Protein AF-A0A933RJQ5-F1 (afdb_monomer_lite)

Secondary structure (DSSP, 8-state):
-HHHHHHHHHHHT---------STHHHHHHHHHHHHHHHHHHHHHHHHHHHTT--TT--HHHHHHHHHHHHHHHHHHHHHHHTSPPPTT-HHHHHHHHHHHHHHHHHHHHHHHHHTT--HHHHHHHHHHHHHHHHHHHHHHHHHHHHHHHHHH-

pLDDT: mean 82.12, std 15.29, range [30.12, 97.88]

Structure (mmCIF, N/CA/C/O backbone):
data_AF-A0A933RJQ5-F1
#
_entry.id   AF-A0A933RJQ5-F1
#
loop_
_atom_site.group_PDB
_atom_site.id
_atom_site.type_symbol
_atom_site.label_atom_id
_atom_site.label_alt_id
_atom_site.label_comp_id
_atom_site.label_asym_id
_atom_site.label_entity_id
_atom_site.label_seq_id
_atom_site.pdbx_PDB_ins_code
_atom_site.Cartn_x
_atom_site.Cartn_y
_atom_site.Cartn_z
_atom_site.occupancy
_atom_site.B_iso_or_equiv
_atom_site.auth_seq_id
_atom_site.auth_comp_id
_atom_site.auth_asym_id
_atom_site.auth_atom_id
_atom_site.pdbx_PDB_model_num
ATOM 1 N N . MET A 1 1 ? -2.144 5.603 19.190 1.00 38.91 1 MET A N 1
ATOM 2 C CA . MET A 1 1 ? -2.546 6.453 18.041 1.00 38.91 1 MET A CA 1
ATOM 3 C C . MET A 1 1 ? -1.383 7.119 17.303 1.00 38.91 1 MET A C 1
ATOM 5 O O . MET A 1 1 ? -1.443 7.194 16.086 1.00 38.91 1 MET A O 1
ATOM 9 N N . ILE A 1 2 ? -0.302 7.533 17.979 1.00 30.12 2 ILE A N 1
ATOM 10 C CA . ILE A 1 2 ? 0.880 8.149 17.331 1.00 30.12 2 ILE A CA 1
ATOM 11 C C . ILE A 1 2 ? 1.578 7.193 16.336 1.00 30.12 2 ILE A C 1
ATOM 13 O O . ILE A 1 2 ? 2.059 7.626 15.296 1.00 30.12 2 ILE A O 1
ATOM 17 N N . ARG A 1 3 ? 1.545 5.873 16.581 1.00 36.38 3 ARG A N 1
ATOM 18 C CA . ARG A 1 3 ? 2.209 4.879 15.716 1.00 36.38 3 ARG A CA 1
ATOM 19 C C . ARG A 1 3 ? 1.528 4.645 14.362 1.00 36.38 3 ARG A C 1
ATOM 21 O O . ARG A 1 3 ? 2.231 4.389 13.401 1.00 36.38 3 ARG A O 1
ATOM 28 N N . ALA A 1 4 ? 0.204 4.792 14.246 1.00 37.78 4 ALA A N 1
ATOM 29 C CA . ALA A 1 4 ? -0.497 4.603 12.966 1.00 37.78 4 ALA A CA 1
ATOM 30 C C . ALA A 1 4 ? -0.196 5.727 11.954 1.00 37.78 4 ALA A C 1
ATOM 32 O O . ALA A 1 4 ? -0.150 5.475 10.757 1.00 37.78 4 ALA A O 1
ATOM 33 N N . ARG A 1 5 ? 0.080 6.949 12.443 1.00 44.66 5 ARG A N 1
ATOM 34 C CA . ARG A 1 5 ? 0.544 8.090 11.628 1.00 44.66 5 ARG A CA 1
ATOM 35 C C . ARG A 1 5 ? 1.922 7.852 11.003 1.00 44.66 5 ARG A C 1
ATOM 37 O O . ARG A 1 5 ? 2.155 8.298 9.890 1.00 44.66 5 ARG A O 1
ATOM 44 N N . ALA A 1 6 ? 2.801 7.112 11.678 1.00 40.03 6 ALA A N 1
ATOM 45 C CA . ALA A 1 6 ? 4.140 6.817 11.169 1.00 40.03 6 ALA A CA 1
ATOM 46 C C . ALA A 1 6 ? 4.144 5.767 10.040 1.00 40.03 6 ALA A C 1
ATOM 48 O O . ALA A 1 6 ? 4.974 5.836 9.142 1.00 40.03 6 ALA A O 1
ATOM 49 N N . LEU A 1 7 ? 3.197 4.820 10.052 1.00 45.59 7 LEU A N 1
ATOM 50 C CA . LEU A 1 7 ? 3.135 3.716 9.077 1.00 45.59 7 LEU A CA 1
ATOM 51 C C . LEU A 1 7 ? 2.811 4.183 7.657 1.00 45.59 7 LEU A C 1
ATOM 53 O O . LEU A 1 7 ? 3.242 3.571 6.684 1.00 45.59 7 LEU A O 1
ATOM 57 N N . LEU A 1 8 ? 2.029 5.255 7.559 1.00 47.25 8 LEU A N 1
ATOM 58 C CA . LEU A 1 8 ? 1.526 5.815 6.311 1.00 47.25 8 LEU A CA 1
ATOM 59 C C . LEU A 1 8 ? 2.497 6.822 5.686 1.00 47.25 8 LEU A C 1
ATOM 61 O O . LEU A 1 8 ? 2.650 6.863 4.467 1.00 47.25 8 LEU A O 1
ATOM 65 N N . ALA A 1 9 ? 3.237 7.550 6.525 1.00 46.38 9 ALA A N 1
ATOM 66 C CA . ALA A 1 9 ? 4.307 8.442 6.088 1.00 46.38 9 ALA A CA 1
ATOM 67 C C . ALA A 1 9 ? 5.431 7.704 5.330 1.00 46.38 9 ALA A C 1
ATOM 69 O O . ALA A 1 9 ? 6.094 8.304 4.490 1.00 46.38 9 ALA A O 1
ATOM 70 N N . ALA A 1 10 ? 5.614 6.400 5.572 1.00 49.00 10 ALA A N 1
ATOM 71 C CA . ALA A 1 10 ? 6.658 5.607 4.924 1.00 49.00 10 ALA A CA 1
ATOM 72 C C . ALA A 1 10 ? 6.426 5.374 3.417 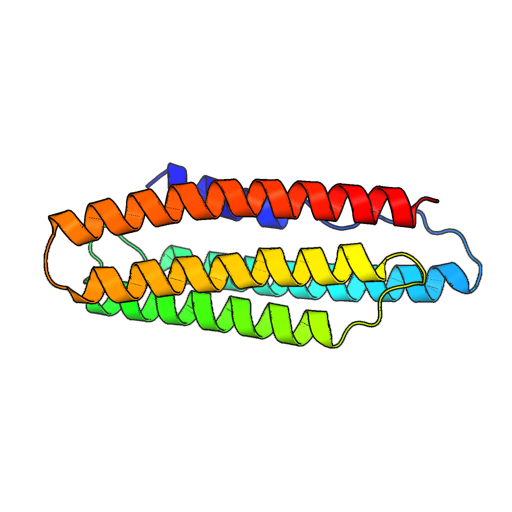1.00 49.00 10 ALA A C 1
ATOM 74 O O . ALA A 1 10 ? 7.398 5.259 2.681 1.00 49.00 10 ALA A O 1
ATOM 75 N N . LEU A 1 11 ? 5.170 5.327 2.954 1.00 48.56 11 LEU A N 1
ATOM 76 C CA . LEU A 1 11 ? 4.840 5.101 1.536 1.00 48.56 11 LEU A CA 1
ATOM 77 C C . LEU A 1 11 ? 4.998 6.365 0.677 1.00 48.56 11 LEU A C 1
ATOM 79 O O . LEU A 1 11 ? 5.301 6.259 -0.506 1.00 48.56 11 LEU A O 1
ATOM 83 N N . ALA A 1 12 ? 4.803 7.551 1.263 1.00 49.69 12 ALA A N 1
ATOM 84 C CA . ALA A 1 12 ? 4.854 8.827 0.544 1.00 49.69 12 ALA A CA 1
ATOM 85 C C . ALA A 1 12 ? 6.281 9.386 0.369 1.00 49.69 12 ALA A C 1
ATOM 87 O O . ALA A 1 12 ? 6.495 10.258 -0.465 1.00 49.69 12 ALA A O 1
ATOM 88 N N . ALA A 1 13 ? 7.258 8.904 1.144 1.00 51.22 13 ALA A N 1
ATOM 89 C CA . ALA A 1 13 ? 8.624 9.433 1.131 1.00 51.22 13 ALA A CA 1
ATOM 90 C C . ALA A 1 13 ? 9.519 8.863 0.009 1.00 51.22 13 ALA A C 1
ATOM 92 O O . ALA A 1 13 ? 10.638 9.337 -0.163 1.00 51.22 13 ALA A O 1
ATOM 93 N N . LEU A 1 14 ? 9.057 7.860 -0.747 1.00 59.75 14 LEU A N 1
ATOM 94 C CA . LEU A 1 14 ? 9.838 7.198 -1.797 1.00 59.75 14 LEU A CA 1
ATOM 95 C C . LEU A 1 14 ? 9.222 7.415 -3.184 1.00 59.75 14 LEU A C 1
ATOM 97 O O . LEU A 1 14 ? 8.735 6.479 -3.820 1.00 59.75 14 LEU A O 1
ATOM 101 N N . ALA A 1 15 ? 9.247 8.663 -3.646 1.00 65.44 15 ALA A N 1
ATOM 102 C CA . ALA A 1 15 ? 9.037 8.951 -5.058 1.00 65.44 15 ALA A CA 1
ATOM 103 C C . ALA A 1 15 ? 10.218 8.405 -5.880 1.00 65.44 15 ALA A C 1
ATOM 105 O O . ALA A 1 15 ? 11.377 8.497 -5.459 1.00 65.44 15 ALA A O 1
ATOM 106 N N . LEU A 1 16 ? 9.929 7.840 -7.051 1.00 71.94 16 LEU A N 1
ATOM 107 C CA . LEU A 1 16 ? 10.956 7.488 -8.028 1.00 71.94 16 LEU A CA 1
ATOM 108 C C . LEU A 1 16 ? 11.586 8.775 -8.585 1.00 71.94 16 LEU A C 1
ATOM 110 O O . LEU A 1 16 ? 10.861 9.709 -8.940 1.00 71.94 16 LEU A O 1
ATOM 114 N N . ALA A 1 17 ? 12.920 8.831 -8.648 1.00 66.06 17 ALA A N 1
ATOM 115 C CA . ALA A 1 17 ? 13.677 10.017 -9.060 1.00 66.06 17 ALA A CA 1
ATOM 116 C C . ALA A 1 17 ? 14.543 9.717 -10.292 1.00 66.06 17 ALA A C 1
ATOM 118 O O . ALA A 1 17 ? 15.413 8.847 -10.232 1.00 66.06 17 ALA A O 1
ATOM 119 N N . LEU A 1 18 ? 14.342 10.472 -11.378 1.00 60.88 18 LEU A N 1
ATOM 120 C CA . LEU A 1 18 ? 15.126 10.368 -12.614 1.00 60.88 18 LEU A CA 1
ATOM 121 C C . LEU A 1 18 ? 15.960 11.634 -12.870 1.00 60.88 18 LEU A C 1
ATOM 123 O O . LEU A 1 18 ? 15.420 12.738 -12.770 1.00 60.88 18 LEU A O 1
ATOM 127 N N . PRO A 1 19 ? 17.246 11.507 -13.248 1.00 55.06 19 PRO A N 1
ATOM 128 C CA . PRO A 1 19 ? 17.959 12.574 -13.937 1.00 55.06 19 PRO A CA 1
ATOM 129 C C . PRO A 1 19 ? 17.459 12.667 -15.390 1.00 55.06 19 PRO A C 1
ATOM 131 O O . PRO A 1 19 ? 17.425 11.674 -16.112 1.00 55.06 19 PRO A O 1
ATOM 134 N N . LEU A 1 20 ? 17.060 13.864 -15.825 1.00 52.28 20 LEU A N 1
ATOM 135 C CA . LEU A 1 20 ? 16.630 14.139 -17.200 1.00 52.28 20 LEU A CA 1
ATOM 136 C C . LEU A 1 20 ? 17.833 14.040 -18.160 1.00 52.28 20 LEU A C 1
ATOM 138 O O . LEU A 1 20 ? 18.523 15.030 -18.387 1.00 52.28 20 LEU A O 1
ATOM 142 N N . ALA A 1 21 ? 18.099 12.862 -18.725 1.00 52.53 21 ALA A N 1
ATOM 143 C CA . ALA A 1 21 ? 19.015 12.705 -19.859 1.00 52.53 21 ALA A CA 1
ATOM 144 C C . ALA A 1 21 ? 18.195 12.588 -21.154 1.00 52.53 21 ALA A C 1
ATOM 146 O O . ALA A 1 21 ? 17.283 11.777 -21.225 1.00 52.53 21 ALA A O 1
ATOM 147 N N . ALA A 1 22 ? 18.462 13.402 -22.173 1.00 50.88 22 ALA A N 1
ATOM 148 C CA . ALA A 1 22 ? 17.644 13.472 -23.387 1.00 50.88 22 ALA A CA 1
ATOM 149 C C . ALA A 1 22 ? 18.092 12.452 -24.460 1.00 50.88 22 ALA A C 1
ATOM 151 O O . ALA A 1 22 ? 19.044 12.713 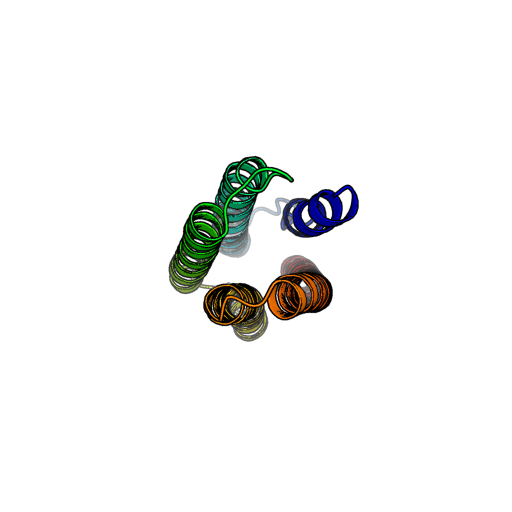-25.188 1.00 50.88 22 ALA A O 1
ATOM 152 N N . CYS A 1 23 ? 17.408 11.304 -24.551 1.00 54.00 23 CYS A N 1
ATOM 153 C CA . CYS A 1 23 ? 17.319 10.377 -25.700 1.00 54.00 23 CYS A CA 1
ATOM 154 C C . CYS A 1 23 ? 16.126 9.419 -25.462 1.00 54.00 23 CYS A C 1
ATOM 156 O O . CYS A 1 23 ? 15.737 9.238 -24.317 1.00 54.00 23 CYS A O 1
ATOM 158 N N . GLY A 1 24 ? 15.525 8.827 -26.503 1.00 56.06 24 GLY A N 1
ATOM 159 C CA . GLY A 1 24 ? 14.199 8.163 -26.462 1.00 56.06 24 GLY A CA 1
ATOM 160 C C . GLY A 1 24 ? 13.933 7.111 -25.365 1.00 56.06 24 GLY A C 1
ATOM 161 O O . GLY A 1 24 ? 12.799 7.002 -24.910 1.00 56.06 24 GLY A O 1
ATOM 162 N N . ASP A 1 25 ? 14.950 6.404 -24.857 1.00 65.81 25 ASP A N 1
ATOM 163 C CA . ASP A 1 25 ? 14.807 5.505 -23.687 1.00 65.81 25 ASP A CA 1
ATOM 164 C C . ASP A 1 25 ? 14.387 6.251 -22.410 1.00 65.81 25 ASP A C 1
ATOM 166 O O . ASP A 1 25 ? 13.730 5.707 -21.519 1.00 65.81 25 ASP A O 1
ATOM 170 N N . SER A 1 26 ? 14.737 7.528 -22.323 1.00 74.56 26 SER A N 1
ATOM 171 C CA . SER A 1 26 ? 14.377 8.387 -21.208 1.00 74.56 26 SER A CA 1
ATOM 172 C C . SER A 1 26 ? 12.902 8.755 -21.209 1.00 74.56 26 SER A C 1
ATOM 174 O O . SER A 1 26 ? 12.361 8.972 -20.134 1.00 74.56 26 SER A O 1
ATOM 176 N N . GLU A 1 27 ? 12.232 8.803 -22.365 1.00 82.56 27 GLU A N 1
ATOM 177 C CA . GLU A 1 27 ? 10.793 9.090 -22.422 1.00 82.56 27 GLU A CA 1
ATOM 178 C C . GLU A 1 27 ? 9.999 7.945 -21.786 1.00 82.56 27 GLU A C 1
ATOM 180 O O . GLU A 1 27 ? 9.259 8.178 -20.835 1.00 82.56 27 GLU A O 1
ATOM 185 N N . GLN A 1 28 ? 10.272 6.693 -22.174 1.00 85.62 28 GLN A N 1
ATOM 186 C CA . GLN A 1 28 ? 9.629 5.524 -21.563 1.00 85.62 28 GLN A CA 1
ATOM 187 C C . GLN A 1 28 ? 9.940 5.406 -20.061 1.00 85.62 28 GLN A C 1
ATOM 189 O O . GLN A 1 28 ? 9.044 5.131 -19.259 1.00 85.62 28 GLN A O 1
ATOM 194 N N . LYS A 1 29 ? 11.201 5.624 -19.649 1.00 86.56 29 LYS A N 1
ATOM 195 C CA . LYS A 1 29 ? 11.578 5.644 -18.223 1.00 86.56 29 LYS A CA 1
ATOM 196 C C . LYS A 1 29 ? 10.834 6.757 -17.465 1.00 86.56 29 LYS A C 1
ATOM 198 O O . LYS A 1 29 ? 10.340 6.506 -16.365 1.00 86.56 29 LYS A O 1
ATOM 203 N N . ASN A 1 30 ? 10.722 7.956 -18.043 1.00 86.06 30 ASN A N 1
ATOM 204 C CA . ASN A 1 30 ? 10.002 9.088 -17.452 1.00 86.06 30 ASN A CA 1
ATOM 205 C C . ASN A 1 30 ? 8.503 8.802 -17.316 1.00 86.06 30 ASN A C 1
ATOM 207 O O . ASN A 1 30 ? 7.945 9.036 -16.244 1.00 86.06 30 ASN A O 1
ATOM 211 N N . ASP A 1 31 ? 7.869 8.257 -18.354 1.00 89.19 31 ASP A N 1
ATOM 212 C CA . ASP A 1 31 ? 6.449 7.894 -18.350 1.00 89.19 31 ASP A CA 1
ATOM 213 C C . ASP A 1 31 ? 6.152 6.818 -17.309 1.00 89.19 31 ASP A C 1
ATOM 215 O O . ASP A 1 31 ? 5.205 6.941 -16.527 1.00 89.19 31 ASP A O 1
ATOM 219 N N . TYR A 1 32 ? 7.015 5.802 -17.227 1.00 91.31 32 TYR A N 1
ATOM 220 C CA . TYR A 1 32 ? 6.948 4.778 -16.191 1.00 91.31 32 TYR A CA 1
ATOM 221 C C . TYR A 1 32 ? 7.013 5.389 -14.788 1.00 91.31 32 TYR A C 1
ATOM 223 O O . TYR A 1 32 ? 6.159 5.120 -13.939 1.00 91.31 32 TYR A O 1
ATOM 231 N N . VAL A 1 33 ? 8.001 6.252 -14.540 1.00 90.88 33 VAL A N 1
ATOM 232 C CA . VAL A 1 33 ? 8.167 6.930 -13.249 1.00 90.88 33 VAL A CA 1
ATOM 233 C C . VAL A 1 33 ? 6.974 7.817 -12.922 1.00 90.88 33 VAL A C 1
ATOM 235 O O . VAL A 1 33 ? 6.489 7.786 -11.790 1.00 90.88 33 VAL A O 1
ATOM 238 N N . ALA A 1 34 ? 6.456 8.566 -13.894 1.00 90.44 34 ALA A N 1
ATOM 239 C CA . ALA A 1 34 ? 5.277 9.401 -13.716 1.00 90.44 34 ALA A CA 1
ATOM 240 C C . ALA A 1 34 ? 4.041 8.560 -13.361 1.00 90.44 34 ALA A C 1
ATOM 242 O O . ALA A 1 34 ? 3.312 8.901 -12.425 1.00 90.44 34 ALA A O 1
ATOM 243 N N . ALA A 1 35 ? 3.827 7.440 -14.054 1.00 92.69 35 ALA A N 1
ATOM 244 C CA . ALA A 1 35 ? 2.699 6.549 -13.814 1.00 92.69 35 ALA A CA 1
ATOM 245 C C . ALA A 1 35 ? 2.773 5.873 -12.436 1.00 92.69 35 ALA A C 1
ATOM 247 O O . ALA A 1 35 ? 1.788 5.873 -11.691 1.00 92.69 35 ALA A O 1
ATOM 248 N N . VAL A 1 36 ? 3.947 5.365 -12.048 1.00 91.44 36 VAL A N 1
ATOM 249 C CA . VAL A 1 36 ? 4.156 4.758 -10.725 1.00 91.44 36 VAL A CA 1
ATOM 250 C C . VAL A 1 36 ? 4.001 5.797 -9.611 1.00 91.44 36 VAL A C 1
ATOM 252 O O . VAL A 1 36 ? 3.248 5.558 -8.663 1.00 91.44 36 VAL A O 1
ATOM 255 N N . ASN A 1 37 ? 4.612 6.979 -9.751 1.00 89.00 37 ASN A N 1
ATOM 256 C CA . ASN A 1 37 ? 4.472 8.067 -8.778 1.00 89.00 37 ASN A CA 1
ATOM 257 C C . ASN A 1 37 ? 3.008 8.511 -8.642 1.00 89.00 37 ASN A C 1
ATOM 259 O O . ASN A 1 37 ? 2.540 8.766 -7.532 1.00 89.00 37 ASN A O 1
ATOM 263 N N . ARG A 1 38 ? 2.250 8.567 -9.745 1.00 91.00 38 ARG A N 1
ATOM 264 C CA . ARG A 1 38 ? 0.812 8.862 -9.710 1.00 91.00 38 ARG A CA 1
ATOM 265 C C . ARG A 1 38 ? 0.047 7.822 -8.895 1.00 91.00 38 ARG A C 1
ATOM 267 O O . ARG A 1 38 ? -0.693 8.202 -7.991 1.00 91.00 38 ARG A O 1
ATOM 274 N N . ALA A 1 39 ? 0.258 6.534 -9.163 1.00 90.81 39 ALA A N 1
ATOM 275 C CA . ALA A 1 39 ? -0.403 5.459 -8.425 1.00 90.81 39 ALA A CA 1
ATOM 276 C C . ALA A 1 39 ? -0.061 5.493 -6.922 1.00 90.81 39 ALA A C 1
ATOM 278 O O . ALA A 1 39 ? -0.949 5.341 -6.079 1.00 90.81 39 ALA A O 1
ATOM 279 N N . GLN A 1 40 ? 1.205 5.751 -6.571 1.00 87.88 40 GLN A N 1
ATOM 280 C CA . GLN A 1 40 ? 1.639 5.914 -5.179 1.00 87.88 40 GLN A CA 1
ATOM 281 C C . GLN A 1 40 ? 0.980 7.123 -4.503 1.00 87.88 40 GLN A C 1
ATOM 283 O O . GLN A 1 40 ? 0.480 7.000 -3.383 1.00 87.88 40 GLN A O 1
ATOM 288 N N . ASN A 1 41 ? 0.935 8.272 -5.179 1.00 88.12 41 ASN A N 1
ATOM 289 C CA . ASN A 1 41 ? 0.339 9.500 -4.652 1.00 88.12 41 ASN A CA 1
ATOM 290 C C . ASN A 1 41 ? -1.172 9.363 -4.440 1.00 88.12 41 ASN A C 1
ATOM 292 O O . ASN A 1 41 ? -1.684 9.752 -3.387 1.00 88.12 41 ASN A O 1
ATOM 296 N N . ASP A 1 42 ? -1.882 8.766 -5.399 1.00 90.00 42 ASP A N 1
ATOM 297 C CA . ASP A 1 42 ? -3.321 8.520 -5.293 1.00 90.00 42 ASP A CA 1
ATOM 298 C C . ASP A 1 42 ? -3.632 7.556 -4.137 1.00 90.00 42 ASP A C 1
ATOM 300 O O . ASP A 1 42 ? -4.549 7.801 -3.340 1.00 90.00 42 ASP A O 1
ATOM 304 N N . LEU A 1 43 ? -2.826 6.498 -3.981 1.00 88.62 43 LEU A N 1
ATOM 305 C CA . LEU A 1 43 ? -2.933 5.569 -2.857 1.00 88.62 43 LEU A CA 1
ATOM 306 C C . LEU A 1 43 ? -2.685 6.276 -1.516 1.00 88.62 43 LEU A C 1
ATOM 308 O O . LEU A 1 43 ? -3.502 6.157 -0.598 1.00 88.62 43 LEU A O 1
ATOM 312 N N . ALA A 1 44 ? -1.593 7.038 -1.407 1.00 86.56 44 ALA A N 1
ATOM 313 C CA . ALA A 1 44 ? -1.215 7.758 -0.194 1.00 86.56 44 ALA A CA 1
ATOM 314 C C . ALA A 1 44 ? -2.277 8.788 0.211 1.00 86.56 44 ALA A C 1
ATOM 316 O O . ALA A 1 44 ? -2.694 8.831 1.372 1.00 86.56 44 ALA A O 1
ATOM 317 N N . LYS A 1 45 ? -2.785 9.572 -0.748 1.00 88.25 45 LYS A N 1
ATOM 318 C CA . LYS A 1 45 ? -3.879 10.525 -0.523 1.00 88.25 45 LYS A CA 1
ATOM 319 C C . LYS A 1 45 ? -5.109 9.818 0.033 1.00 88.25 45 LYS A C 1
ATOM 321 O O . LYS A 1 45 ? -5.644 10.224 1.065 1.00 88.25 45 LYS A O 1
ATOM 326 N N . ARG A 1 46 ? -5.529 8.724 -0.606 1.00 89.69 46 ARG A N 1
ATOM 327 C CA . ARG A 1 46 ? -6.707 7.971 -0.172 1.00 89.69 46 ARG A CA 1
ATOM 328 C C . ARG A 1 46 ? -6.525 7.372 1.218 1.00 89.69 46 ARG A C 1
ATOM 330 O O . ARG A 1 46 ? -7.467 7.360 2.007 1.00 89.69 46 ARG A O 1
ATOM 337 N N . PHE A 1 47 ? -5.335 6.883 1.537 1.00 86.75 47 PHE A N 1
ATOM 338 C CA . PHE A 1 47 ? -5.054 6.360 2.865 1.00 86.75 47 PHE A CA 1
ATOM 339 C C . PHE A 1 47 ? -5.079 7.465 3.926 1.00 86.75 47 PHE A C 1
ATOM 341 O O . PHE A 1 47 ? -5.699 7.272 4.969 1.00 86.75 47 PHE A O 1
ATOM 348 N N . ASN A 1 48 ? -4.501 8.636 3.648 1.00 84.50 48 ASN A N 1
ATOM 349 C CA . ASN A 1 48 ? -4.566 9.789 4.549 1.00 84.50 48 ASN A CA 1
ATOM 350 C C . ASN A 1 48 ? -6.023 10.206 4.826 1.00 84.50 48 ASN A C 1
ATOM 352 O O . ASN A 1 48 ? -6.395 10.420 5.979 1.00 84.50 48 ASN A O 1
ATOM 356 N N . GLU A 1 49 ? -6.877 10.242 3.797 1.00 86.81 49 GLU A N 1
ATOM 357 C CA . GLU A 1 49 ? -8.316 10.526 3.934 1.00 86.81 49 GLU A CA 1
ATOM 358 C C . GLU A 1 49 ? -9.080 9.478 4.756 1.00 86.81 49 GLU A C 1
ATOM 360 O O . GLU A 1 49 ? -10.087 9.793 5.394 1.00 86.81 49 GLU A O 1
ATOM 365 N N . LEU A 1 50 ? -8.664 8.212 4.698 1.00 86.06 50 LEU A N 1
ATOM 366 C CA . LEU A 1 50 ? -9.291 7.120 5.445 1.00 86.06 50 LEU A CA 1
ATOM 367 C C . LEU A 1 50 ? -8.796 7.075 6.888 1.00 86.06 50 LEU A C 1
ATOM 369 O O . LEU A 1 50 ? -9.565 6.754 7.792 1.00 86.06 50 LEU A O 1
ATOM 373 N N . GLN A 1 51 ? -7.535 7.427 7.125 1.00 82.94 51 GLN A N 1
ATOM 374 C CA . GLN A 1 51 ? -6.939 7.427 8.453 1.00 82.94 51 GLN A CA 1
ATOM 375 C C . GLN A 1 51 ? -7.653 8.389 9.401 1.00 82.94 51 GLN A C 1
ATOM 377 O O . GLN A 1 51 ? -7.834 8.063 10.572 1.00 82.94 51 GLN A O 1
ATOM 382 N N . THR A 1 52 ? -8.108 9.540 8.906 1.00 84.44 52 THR A N 1
ATOM 383 C CA . THR A 1 52 ? -8.862 10.515 9.712 1.00 84.44 52 THR A CA 1
ATOM 384 C C . THR A 1 52 ? -10.208 9.980 10.209 1.00 84.44 52 THR A C 1
ATOM 386 O O . THR A 1 52 ? -10.798 10.570 11.109 1.00 84.44 52 THR A O 1
ATOM 389 N N . ARG A 1 53 ? -10.687 8.855 9.659 1.00 84.44 53 ARG A N 1
ATOM 390 C CA . ARG A 1 53 ? -11.976 8.233 9.999 1.00 84.44 53 ARG A CA 1
ATOM 391 C C . ARG A 1 53 ? -11.877 7.158 11.081 1.00 84.44 53 ARG A C 1
ATOM 393 O O . ARG A 1 53 ? -12.916 6.708 11.552 1.00 84.44 53 ARG A O 1
ATOM 400 N N . ILE A 1 54 ? -10.667 6.732 11.453 1.00 76.62 54 ILE A N 1
ATOM 401 C CA . ILE A 1 54 ? -10.444 5.816 12.581 1.00 76.62 54 ILE A CA 1
ATOM 402 C C . ILE A 1 54 ? -10.120 6.665 13.808 1.0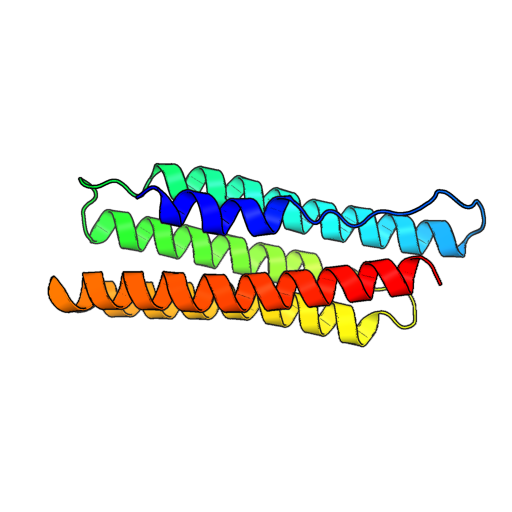0 76.62 54 ILE A C 1
ATOM 404 O O . ILE A 1 54 ? -9.069 7.308 13.866 1.00 76.62 54 ILE A O 1
ATOM 408 N N . THR A 1 55 ? -11.016 6.668 14.793 1.00 77.75 55 THR A N 1
ATOM 409 C CA . THR A 1 55 ? -10.892 7.469 16.019 1.00 77.75 55 THR A CA 1
ATOM 410 C C . THR A 1 55 ? -11.057 6.574 17.250 1.00 77.75 55 THR A C 1
ATOM 412 O O . THR A 1 55 ? -11.575 5.471 17.142 1.00 77.75 55 THR A O 1
ATOM 415 N N . PRO A 1 56 ? -10.669 7.011 18.461 1.00 75.25 56 PRO A N 1
ATOM 416 C CA . PRO A 1 56 ? -10.964 6.254 19.687 1.00 75.25 56 PRO A CA 1
ATOM 417 C C . PRO A 1 56 ? -12.452 5.991 19.927 1.00 75.25 56 PRO A C 1
ATOM 419 O O . PRO A 1 56 ? -12.802 5.129 20.724 1.00 75.25 56 PRO A O 1
ATOM 422 N N . THR A 1 57 ? -13.310 6.778 19.282 1.00 79.50 57 THR A N 1
ATOM 423 C CA . THR A 1 57 ? -14.764 6.756 19.430 1.00 79.50 57 THR A CA 1
ATOM 424 C C . THR A 1 57 ? -15.466 6.091 18.250 1.00 79.50 57 THR A C 1
ATOM 426 O O . THR A 1 57 ? -16.697 6.072 18.222 1.00 79.50 57 THR A O 1
ATOM 429 N N . SER A 1 58 ? -14.727 5.561 17.267 1.00 81.44 58 SER A N 1
ATOM 430 C CA . SER A 1 58 ? -15.342 4.854 16.151 1.00 81.44 58 SER A CA 1
ATOM 431 C C . SER A 1 58 ? -15.936 3.523 16.609 1.00 81.44 58 SER A C 1
ATOM 433 O O . SER A 1 58 ? -15.418 2.814 17.471 1.00 81.44 58 SER A O 1
ATOM 435 N N . THR A 1 59 ? -17.080 3.184 16.028 1.00 83.44 59 THR A N 1
ATOM 436 C CA . THR A 1 59 ? -17.735 1.897 16.242 1.00 83.44 59 THR A CA 1
ATOM 437 C C . THR A 1 59 ? -17.086 0.819 15.369 1.00 83.44 59 THR A C 1
ATOM 439 O O . THR A 1 59 ? -16.566 1.125 14.289 1.00 83.44 59 THR A O 1
ATOM 442 N N . PRO A 1 60 ? -17.215 -0.473 15.727 1.00 80.75 60 PRO A N 1
ATOM 443 C CA . PRO A 1 60 ? -16.738 -1.567 14.878 1.00 80.75 60 PRO A CA 1
ATOM 444 C C . PRO A 1 60 ? -17.293 -1.521 13.443 1.00 80.75 60 PRO A C 1
ATOM 446 O O . PRO A 1 60 ? -16.615 -1.885 12.483 1.00 80.75 60 PRO A O 1
ATOM 449 N N . ALA A 1 61 ? -18.527 -1.038 13.257 1.00 84.31 61 ALA A N 1
ATOM 450 C CA . ALA A 1 61 ? -19.112 -0.861 11.930 1.00 84.31 61 ALA A CA 1
ATOM 451 C C . ALA A 1 61 ? -18.400 0.232 11.109 1.00 84.31 61 ALA A C 1
ATOM 453 O O . ALA A 1 61 ? -18.151 0.031 9.917 1.00 84.31 61 ALA A O 1
ATOM 454 N N . GLN A 1 62 ? -18.039 1.355 11.737 1.00 87.56 62 GLN A N 1
ATOM 455 C CA . GLN A 1 62 ? -17.279 2.435 11.101 1.00 87.56 62 GLN A CA 1
ATOM 456 C C . GLN A 1 62 ? -15.865 1.975 10.730 1.00 87.56 62 GLN A C 1
ATOM 458 O O . GLN A 1 62 ? -15.442 2.185 9.592 1.00 87.56 62 GLN A O 1
ATOM 463 N N . ASP A 1 63 ? -15.179 1.258 11.621 1.00 84.00 63 ASP A N 1
ATOM 464 C CA . ASP A 1 63 ? -13.841 0.723 11.351 1.00 84.00 63 ASP A CA 1
ATOM 465 C C . ASP A 1 63 ? -13.843 -0.253 10.169 1.00 84.00 63 ASP A C 1
ATOM 467 O O . ASP A 1 63 ? -13.018 -0.137 9.260 1.00 84.00 63 ASP A O 1
ATOM 471 N N . ARG A 1 64 ? -14.822 -1.166 10.099 1.00 85.69 64 ARG A N 1
ATOM 472 C CA . ARG A 1 64 ? -14.971 -2.088 8.956 1.00 85.69 64 ARG A CA 1
ATOM 473 C C . ARG A 1 64 ? -15.205 -1.355 7.637 1.00 85.69 64 ARG A C 1
ATOM 475 O O . ARG A 1 64 ? -14.647 -1.749 6.607 1.00 85.69 64 ARG A O 1
ATOM 482 N N . LYS A 1 65 ? -16.016 -0.292 7.650 1.00 91.19 65 LYS A N 1
ATOM 483 C CA . LYS A 1 65 ? -16.247 0.548 6.464 1.00 91.19 65 LYS A CA 1
ATOM 484 C C . LYS A 1 65 ? -14.949 1.224 6.025 1.00 91.19 65 LYS A C 1
ATOM 486 O O . LYS A 1 65 ? -14.640 1.240 4.834 1.00 91.19 65 LYS A O 1
ATOM 491 N N . THR A 1 66 ? -14.165 1.719 6.976 1.00 90.00 66 THR A N 1
ATOM 492 C CA . THR A 1 66 ? -12.870 2.341 6.699 1.00 90.00 66 THR A CA 1
ATOM 493 C C . THR A 1 66 ? -11.862 1.338 6.129 1.00 90.00 66 THR A C 1
ATOM 495 O O . THR A 1 66 ? -11.253 1.624 5.100 1.00 90.00 66 THR A O 1
ATOM 498 N N . LEU A 1 67 ? -11.753 0.131 6.696 1.00 89.75 67 LEU A N 1
ATOM 499 C CA . LEU A 1 67 ? -10.902 -0.945 6.159 1.00 89.75 67 LEU A CA 1
ATOM 500 C C . LEU A 1 67 ? -11.317 -1.378 4.748 1.00 89.75 67 LEU A C 1
ATOM 502 O O . LEU A 1 67 ? -10.465 -1.545 3.883 1.00 89.75 67 LEU A O 1
ATOM 506 N N . THR A 1 68 ? -12.619 -1.449 4.465 1.00 93.12 68 THR A N 1
ATOM 507 C CA . THR A 1 68 ? -13.120 -1.696 3.098 1.00 93.12 68 THR A CA 1
ATOM 508 C C . THR A 1 68 ? -12.684 -0.587 2.127 1.00 93.12 68 THR A C 1
ATOM 510 O O . THR A 1 68 ? -12.362 -0.844 0.963 1.00 93.12 68 THR A O 1
ATOM 513 N N . GLY A 1 69 ? -12.627 0.660 2.607 1.00 93.12 69 GLY A N 1
ATOM 514 C CA . GLY A 1 69 ? -12.073 1.787 1.860 1.00 93.12 69 GLY A CA 1
ATOM 515 C C . GLY A 1 69 ? -10.590 1.605 1.526 1.00 93.12 69 GLY A C 1
ATOM 516 O O . GLY A 1 69 ? -10.202 1.872 0.388 1.00 93.12 69 GLY A O 1
ATOM 517 N N . TYR A 1 70 ? -9.790 1.111 2.477 1.00 90.69 70 TYR A N 1
ATOM 518 C CA . TYR A 1 70 ? -8.372 0.804 2.261 1.00 90.69 70 TYR A CA 1
ATOM 519 C C . TYR A 1 70 ? -8.193 -0.321 1.235 1.00 90.69 70 TYR A C 1
ATOM 521 O O . TYR A 1 70 ? -7.431 -0.160 0.286 1.00 90.69 70 TYR A O 1
ATOM 529 N N . GLU A 1 71 ? -8.943 -1.423 1.354 1.00 92.69 71 GLU A N 1
ATOM 530 C CA . GLU A 1 71 ? -8.909 -2.532 0.383 1.00 92.69 71 GLU A CA 1
ATOM 531 C C . GLU A 1 71 ? -9.216 -2.060 -1.043 1.00 92.69 71 GLU A C 1
ATOM 533 O O . GLU A 1 71 ? -8.571 -2.479 -2.003 1.00 92.69 71 GLU A O 1
ATOM 538 N N . THR A 1 72 ? -10.201 -1.171 -1.182 1.00 95.38 72 THR A N 1
ATOM 539 C CA . THR A 1 72 ? -10.599 -0.615 -2.480 1.00 95.38 72 THR A CA 1
ATOM 540 C C . THR A 1 72 ? -9.496 0.258 -3.077 1.00 95.38 72 THR A C 1
ATOM 542 O O . THR A 1 72 ? -9.212 0.155 -4.267 1.00 95.38 72 THR A O 1
ATOM 545 N N . ALA A 1 73 ? -8.850 1.084 -2.252 1.00 93.75 73 ALA A N 1
ATOM 546 C CA . ALA A 1 73 ? -7.736 1.929 -2.671 1.00 93.75 73 ALA A CA 1
ATOM 547 C C . ALA A 1 73 ? -6.529 1.099 -3.135 1.00 93.75 73 ALA A C 1
ATOM 549 O O . ALA A 1 73 ? -5.988 1.357 -4.206 1.00 93.75 73 ALA A O 1
ATOM 550 N N . VAL A 1 74 ? -6.172 0.050 -2.384 1.00 94.06 74 VAL A N 1
ATOM 551 C CA . VAL A 1 74 ? -5.109 -0.893 -2.769 1.00 94.06 74 VAL A CA 1
ATOM 552 C C . VAL A 1 74 ? -5.435 -1.584 -4.088 1.00 94.06 74 VAL A C 1
ATOM 554 O O . VAL A 1 74 ? -4.596 -1.631 -4.981 1.00 94.06 74 VAL A O 1
ATOM 557 N N . ARG A 1 75 ? -6.656 -2.112 -4.243 1.00 95.50 75 ARG A N 1
ATOM 558 C CA . ARG A 1 75 ? -7.063 -2.812 -5.471 1.00 95.50 75 ARG A CA 1
ATOM 559 C C . ARG A 1 75 ? -6.990 -1.903 -6.694 1.00 95.50 75 ARG A C 1
ATOM 561 O O . ARG A 1 75 ? -6.575 -2.355 -7.759 1.00 95.50 75 ARG A O 1
ATOM 568 N N . ARG A 1 76 ? -7.381 -0.638 -6.531 1.00 96.00 76 ARG A N 1
ATOM 569 C CA . ARG A 1 76 ? -7.255 0.373 -7.579 1.00 96.00 76 ARG A CA 1
ATOM 570 C C . ARG A 1 76 ? -5.790 0.615 -7.933 1.00 96.00 76 ARG A C 1
ATOM 572 O O . ARG A 1 76 ? -5.449 0.429 -9.087 1.00 96.00 76 ARG A O 1
ATOM 579 N N . ALA A 1 77 ? -4.926 0.882 -6.954 1.00 94.50 77 ALA A N 1
ATOM 580 C CA . ALA A 1 77 ? -3.496 1.071 -7.204 1.00 94.50 77 ALA A CA 1
ATOM 581 C C . ALA A 1 77 ? -2.852 -0.145 -7.895 1.00 94.50 77 ALA A C 1
ATOM 583 O O . ALA A 1 77 ? -2.094 0.017 -8.839 1.00 94.50 77 ALA A O 1
ATOM 584 N N . VAL A 1 78 ? -3.200 -1.371 -7.487 1.00 96.25 78 VAL A N 1
ATOM 585 C CA . VAL A 1 78 ? -2.753 -2.605 -8.162 1.00 96.25 78 VAL A CA 1
ATOM 586 C C . VAL A 1 78 ? -3.232 -2.667 -9.613 1.00 96.25 78 VAL A C 1
ATOM 588 O O . VAL A 1 78 ? -2.492 -3.130 -10.472 1.00 96.25 78 VAL A O 1
ATOM 591 N N . THR A 1 79 ? -4.466 -2.244 -9.888 1.00 97.44 79 THR A N 1
ATOM 592 C CA . THR A 1 79 ? -5.020 -2.223 -11.251 1.00 97.44 79 THR A CA 1
ATOM 593 C C . THR A 1 79 ? -4.311 -1.178 -12.104 1.00 97.44 79 THR A C 1
ATOM 595 O O . THR A 1 79 ? -3.874 -1.501 -13.202 1.00 97.44 79 THR A O 1
ATOM 598 N N . ASP A 1 80 ? -4.146 0.030 -11.566 1.00 95.06 80 ASP A N 1
ATOM 599 C CA . ASP A 1 80 ? -3.477 1.140 -12.240 1.00 95.06 80 ASP A CA 1
ATOM 600 C C . ASP A 1 80 ? -2.016 0.776 -12.545 1.00 95.06 80 ASP A C 1
ATOM 602 O O . ASP A 1 80 ? -1.570 0.959 -13.668 1.00 95.06 80 ASP A O 1
ATOM 606 N N . LEU A 1 81 ? -1.298 0.166 -11.592 1.00 95.44 81 LEU A N 1
ATOM 607 C CA . LEU A 1 81 ? 0.081 -0.291 -11.793 1.00 95.44 81 LEU A CA 1
ATOM 608 C C . LEU A 1 81 ? 0.186 -1.418 -12.820 1.00 95.44 81 LEU A C 1
ATOM 610 O O . LEU A 1 81 ? 1.082 -1.384 -13.644 1.00 95.44 81 LEU A O 1
ATOM 614 N N . LYS A 1 82 ? -0.734 -2.389 -12.822 1.00 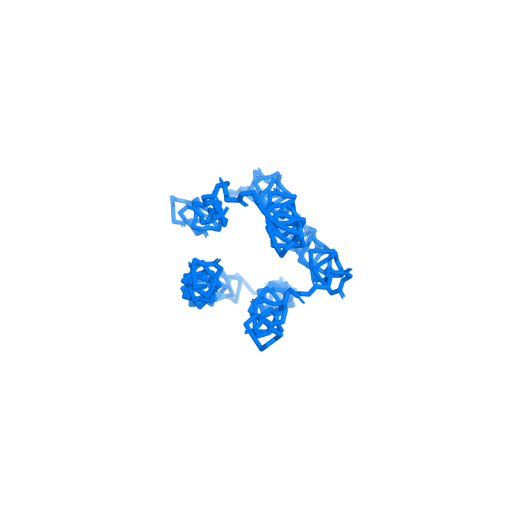97.12 82 LYS A N 1
ATOM 615 C CA . LYS A 1 82 ? -0.742 -3.469 -13.827 1.00 97.12 82 LYS A CA 1
ATOM 616 C C . LYS A 1 82 ? -0.953 -2.978 -15.259 1.00 97.12 82 LYS A C 1
ATOM 618 O O . LYS A 1 82 ? -0.656 -3.726 -16.182 1.00 97.12 82 LYS A O 1
ATOM 623 N N . ALA A 1 83 ? -1.523 -1.788 -15.430 1.00 96.69 83 ALA A N 1
ATOM 624 C CA . ALA A 1 83 ? -1.699 -1.156 -16.731 1.00 96.69 83 ALA A CA 1
ATOM 625 C C . ALA A 1 83 ? -0.462 -0.354 -17.177 1.00 96.69 83 ALA A C 1
ATOM 627 O O . ALA A 1 83 ? -0.470 0.198 -18.272 1.00 96.69 83 ALA A O 1
ATOM 628 N N . VAL A 1 84 ? 0.571 -0.253 -16.333 1.00 94.38 84 VAL A N 1
ATOM 629 C CA . VAL A 1 84 ? 1.834 0.407 -16.664 1.00 94.38 84 VAL A CA 1
ATOM 630 C C . VAL A 1 84 ? 2.784 -0.617 -17.267 1.00 94.38 84 VAL A C 1
ATOM 632 O O . VAL A 1 84 ? 3.118 -1.609 -16.622 1.00 94.38 84 VAL A O 1
ATOM 635 N N . ASP A 1 85 ? 3.274 -0.335 -18.469 1.00 92.88 85 ASP A N 1
ATOM 636 C CA . ASP A 1 85 ? 4.331 -1.129 -19.085 1.00 92.88 85 ASP A CA 1
ATOM 637 C C . ASP A 1 85 ? 5.698 -0.720 -18.507 1.00 92.88 85 ASP A C 1
ATOM 639 O O . ASP A 1 85 ? 6.101 0.444 -18.634 1.00 92.88 85 ASP A O 1
ATOM 643 N N . PRO A 1 86 ? 6.428 -1.632 -17.837 1.00 93.12 86 PRO A N 1
ATOM 644 C CA . PRO A 1 86 ? 7.750 -1.319 -17.323 1.00 93.12 86 PRO A CA 1
ATOM 645 C C . PRO A 1 86 ? 8.786 -1.244 -18.461 1.00 93.12 86 PRO A C 1
ATOM 647 O O . PRO A 1 86 ? 8.742 -2.051 -19.392 1.00 93.12 86 PRO A O 1
ATOM 650 N N . PRO A 1 87 ? 9.773 -0.333 -18.375 1.00 90.50 87 PRO A N 1
ATOM 651 C CA . PRO A 1 87 ? 10.945 -0.361 -19.239 1.00 90.50 87 PRO A CA 1
ATOM 652 C C . PRO A 1 87 ? 11.669 -1.707 -19.147 1.00 90.50 87 PRO A C 1
ATOM 654 O O . PRO A 1 87 ? 11.644 -2.382 -18.110 1.00 90.50 87 PRO A O 1
ATOM 657 N N . LYS A 1 88 ? 12.369 -2.084 -20.220 1.00 89.56 88 LYS A N 1
ATOM 658 C CA . LYS A 1 88 ? 13.080 -3.365 -20.304 1.00 89.56 88 LYS A CA 1
ATOM 659 C C . LYS A 1 88 ? 13.987 -3.588 -19.087 1.00 89.56 88 LYS A C 1
ATOM 661 O O . LYS A 1 88 ? 14.849 -2.768 -18.779 1.00 89.56 88 LYS A O 1
ATOM 666 N N . GLY A 1 89 ? 13.834 -4.739 -18.431 1.00 90.00 89 GLY A N 1
ATOM 667 C CA . GLY A 1 89 ? 14.657 -5.116 -17.278 1.00 90.00 89 GLY A CA 1
ATOM 668 C C . GLY A 1 89 ? 14.124 -4.629 -15.928 1.00 90.00 89 GLY A C 1
ATOM 669 O O . GLY A 1 89 ? 14.757 -4.902 -14.908 1.00 90.00 89 GLY A O 1
ATOM 670 N N . LEU A 1 90 ? 12.966 -3.961 -15.904 1.00 94.38 90 LEU A N 1
ATOM 671 C CA . LEU A 1 90 ? 12.217 -3.653 -14.682 1.00 94.38 90 LEU A CA 1
ATOM 672 C C . LEU A 1 90 ? 11.043 -4.609 -14.433 1.00 94.38 90 LEU A C 1
ATOM 674 O O . LEU A 1 90 ? 10.423 -4.515 -13.378 1.00 94.38 90 LEU A O 1
ATOM 678 N N . ASP A 1 91 ? 10.752 -5.547 -15.339 1.00 95.31 91 ASP A N 1
ATOM 679 C CA . ASP A 1 91 ? 9.586 -6.441 -15.285 1.00 95.31 91 ASP A CA 1
ATOM 680 C C . ASP A 1 91 ? 9.414 -7.148 -13.932 1.00 95.31 91 ASP A C 1
ATOM 682 O O . ASP A 1 91 ? 8.346 -7.111 -13.315 1.00 95.31 91 ASP A O 1
ATOM 686 N N . ASP A 1 92 ? 10.484 -7.767 -13.430 1.00 96.88 92 ASP A N 1
ATOM 687 C CA . ASP A 1 92 ? 10.460 -8.491 -12.157 1.00 96.88 92 ASP A CA 1
ATOM 688 C C . ASP A 1 92 ? 10.266 -7.561 -10.962 1.00 96.88 92 ASP A C 1
ATOM 690 O O . ASP A 1 92 ? 9.492 -7.867 -10.050 1.00 96.88 92 ASP A O 1
ATOM 694 N N . LEU A 1 93 ? 10.928 -6.404 -10.976 1.00 95.88 93 LEU A N 1
ATOM 695 C CA . LEU A 1 93 ? 10.813 -5.406 -9.916 1.00 95.88 93 LEU A CA 1
ATOM 696 C C . LEU A 1 93 ? 9.419 -4.773 -9.900 1.00 95.88 93 LEU A C 1
ATOM 698 O O . LEU A 1 93 ? 8.838 -4.597 -8.830 1.00 95.88 93 LEU A O 1
ATOM 702 N N . HIS A 1 94 ? 8.846 -4.509 -11.072 1.00 96.44 94 HIS A N 1
ATOM 703 C CA . HIS A 1 94 ? 7.495 -3.988 -11.217 1.00 96.44 94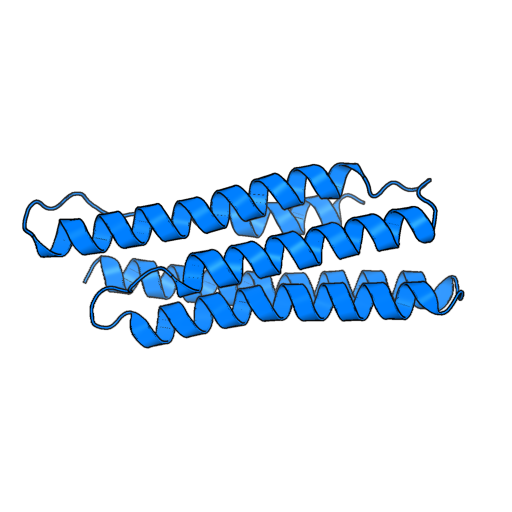 HIS A CA 1
ATOM 704 C C . HIS A 1 94 ? 6.446 -4.997 -10.725 1.00 96.44 94 HIS A C 1
ATOM 706 O O . HIS A 1 94 ? 5.584 -4.662 -9.907 1.00 96.44 94 HIS A O 1
ATOM 712 N N . ARG A 1 95 ? 6.561 -6.274 -11.120 1.00 97.88 95 ARG A N 1
ATOM 713 C CA . ARG A 1 95 ? 5.691 -7.347 -10.605 1.00 97.88 95 ARG A CA 1
ATOM 714 C C . ARG A 1 95 ? 5.807 -7.508 -9.094 1.00 97.88 95 ARG A C 1
ATOM 716 O O . ARG A 1 95 ? 4.788 -7.657 -8.416 1.00 97.88 95 ARG A O 1
ATOM 723 N N . ARG A 1 96 ? 7.029 -7.451 -8.555 1.00 97.19 96 ARG A N 1
ATOM 724 C CA . ARG A 1 96 ? 7.271 -7.505 -7.109 1.00 97.19 96 ARG A CA 1
ATOM 725 C C . ARG A 1 96 ? 6.616 -6.331 -6.388 1.00 97.19 96 ARG A C 1
ATOM 727 O O . ARG A 1 96 ? 5.953 -6.549 -5.379 1.00 97.19 96 ARG A O 1
ATOM 734 N N . PHE A 1 97 ? 6.736 -5.122 -6.929 1.00 94.25 97 PHE A N 1
ATOM 735 C CA . PHE A 1 97 ? 6.119 -3.921 -6.369 1.00 94.25 97 PHE A CA 1
ATOM 736 C C . PHE A 1 97 ? 4.589 -4.038 -6.305 1.00 94.25 97 PHE A C 1
ATOM 738 O O . PHE A 1 97 ? 3.992 -3.795 -5.254 1.00 94.25 97 PHE A O 1
ATOM 745 N N . ILE A 1 98 ? 3.955 -4.503 -7.388 1.00 96.31 98 ILE A N 1
ATOM 746 C CA . ILE A 1 98 ? 2.514 -4.796 -7.412 1.00 96.31 98 ILE A CA 1
ATOM 747 C C . ILE A 1 98 ? 2.145 -5.834 -6.341 1.00 96.31 98 ILE A C 1
ATOM 749 O O . ILE A 1 98 ? 1.145 -5.666 -5.640 1.00 96.31 98 ILE A O 1
ATOM 753 N N . GLY A 1 99 ? 2.938 -6.901 -6.214 1.00 96.31 99 GLY A N 1
ATOM 754 C CA . GLY A 1 99 ? 2.733 -7.952 -5.216 1.00 96.31 99 GLY A CA 1
ATOM 755 C C . GLY A 1 99 ? 2.805 -7.427 -3.782 1.00 96.31 99 GLY A C 1
ATOM 756 O O . GLY A 1 99 ? 1.905 -7.689 -2.985 1.00 96.31 99 GLY A O 1
ATOM 757 N N . ASP A 1 100 ? 3.816 -6.616 -3.471 1.00 92.56 100 ASP A N 1
ATOM 758 C CA . ASP A 1 100 ? 3.979 -6.010 -2.149 1.00 92.56 100 ASP A CA 1
ATOM 759 C C . ASP A 1 100 ? 2.790 -5.092 -1.787 1.00 92.56 100 ASP A C 1
ATOM 761 O O . ASP A 1 100 ? 2.298 -5.123 -0.655 1.00 92.56 100 ASP A O 1
ATOM 765 N N . ILE A 1 101 ? 2.265 -4.323 -2.749 1.00 92.50 101 ILE A N 1
ATOM 766 C CA . ILE A 1 101 ? 1.056 -3.505 -2.553 1.00 92.50 101 ILE A CA 1
ATOM 767 C C . ILE A 1 101 ? -0.186 -4.391 -2.370 1.00 92.50 101 ILE A C 1
ATOM 769 O O . ILE A 1 101 ? -1.015 -4.126 -1.496 1.00 92.50 101 ILE A O 1
ATOM 773 N N . ALA A 1 102 ? -0.328 -5.463 -3.151 1.00 95.50 102 ALA A N 1
ATOM 774 C CA . ALA A 1 102 ? -1.449 -6.394 -3.029 1.00 95.50 102 ALA A CA 1
ATOM 775 C C . ALA A 1 102 ? -1.478 -7.102 -1.660 1.00 95.50 102 ALA A C 1
ATOM 777 O O . ALA A 1 102 ? -2.555 -7.281 -1.077 1.00 95.50 102 ALA A O 1
ATOM 778 N N . ASP A 1 103 ? -0.309 -7.441 -1.112 1.00 94.38 103 ASP A N 1
ATOM 779 C CA . ASP A 1 103 ? -0.168 -8.011 0.230 1.00 94.38 103 ASP A CA 1
ATOM 780 C C . ASP A 1 103 ? -0.726 -7.072 1.306 1.00 94.38 103 ASP A C 1
ATOM 782 O O . ASP A 1 103 ? -1.401 -7.532 2.231 1.00 94.38 103 ASP A O 1
ATOM 786 N N . TYR A 1 104 ? -0.555 -5.753 1.149 1.00 89.00 104 TYR A N 1
ATOM 787 C CA . TYR A 1 104 ? -1.171 -4.767 2.045 1.00 89.00 104 TYR A CA 1
ATOM 788 C C . TYR A 1 104 ? -2.692 -4.947 2.099 1.00 89.00 104 TYR A C 1
ATOM 790 O O . TYR A 1 104 ? -3.286 -5.032 3.175 1.00 89.00 104 TYR A O 1
ATOM 798 N N . GLY A 1 105 ? -3.338 -5.058 0.935 1.00 90.94 105 GLY A N 1
ATOM 799 C CA . GLY A 1 105 ? -4.786 -5.258 0.836 1.00 90.94 105 GLY A CA 1
ATOM 800 C C . GLY A 1 105 ? -5.250 -6.574 1.466 1.00 90.94 105 GLY A C 1
ATOM 801 O O . GLY A 1 105 ? -6.331 -6.634 2.056 1.00 90.94 105 GLY A O 1
ATOM 802 N N . THR A 1 106 ? -4.428 -7.621 1.393 1.00 94.75 106 THR A N 1
ATOM 803 C CA . THR A 1 106 ? -4.701 -8.903 2.058 1.00 94.75 106 THR A CA 1
ATOM 804 C C . THR A 1 106 ? -4.653 -8.786 3.579 1.00 94.75 106 THR A C 1
ATOM 806 O O . THR A 1 106 ? -5.539 -9.315 4.253 1.00 94.75 106 THR A O 1
ATOM 809 N N . GLU A 1 107 ? -3.687 -8.059 4.135 1.00 92.44 107 GLU A N 1
ATOM 810 C CA . GLU A 1 107 ? -3.588 -7.846 5.584 1.00 92.44 107 GLU A CA 1
ATOM 811 C C . GLU A 1 107 ? -4.719 -6.964 6.125 1.00 92.44 107 GLU A C 1
ATOM 813 O O . GLU A 1 107 ? -5.300 -7.268 7.170 1.00 92.44 107 GLU A O 1
ATOM 818 N N . VAL A 1 108 ? -5.117 -5.931 5.377 1.00 90.12 108 VAL A N 1
ATOM 819 C CA . VAL A 1 108 ? -6.297 -5.112 5.703 1.00 90.12 108 VAL A CA 1
ATOM 820 C C . VAL A 1 108 ? -7.565 -5.971 5.735 1.00 90.12 108 VAL A C 1
ATOM 822 O O . VAL A 1 108 ? -8.332 -5.898 6.699 1.00 90.12 108 VAL A O 1
ATOM 825 N N . ARG A 1 109 ? -7.761 -6.840 4.734 1.00 91.69 109 ARG A N 1
ATOM 826 C CA . ARG A 1 109 ? -8.906 -7.762 4.678 1.00 91.69 109 ARG A CA 1
ATOM 827 C C . ARG A 1 109 ? -8.930 -8.724 5.864 1.00 91.69 109 ARG A C 1
ATOM 829 O O . ARG A 1 109 ? -9.953 -8.851 6.535 1.00 91.69 109 ARG A O 1
ATOM 836 N N . ARG A 1 110 ? -7.781 -9.321 6.191 1.00 90.75 110 ARG A N 1
ATOM 837 C CA . ARG A 1 110 ? -7.602 -10.194 7.365 1.00 90.75 110 ARG A CA 1
ATOM 838 C C . ARG A 1 110 ? -7.910 -9.487 8.686 1.00 90.75 110 ARG A C 1
ATOM 840 O O . ARG A 1 110 ? -8.377 -10.133 9.627 1.00 90.75 110 ARG A O 1
ATOM 847 N N . ALA A 1 111 ? -7.618 -8.192 8.793 1.00 87.38 111 ALA A N 1
ATOM 848 C CA . ALA A 1 111 ? -7.968 -7.394 9.964 1.00 87.38 111 ALA A CA 1
ATOM 849 C C . ALA A 1 111 ? -9.479 -7.114 10.022 1.00 87.38 111 ALA A C 1
ATOM 851 O O . ALA A 1 111 ? -10.088 -7.263 11.082 1.00 87.38 111 ALA A O 1
ATOM 852 N N . ARG A 1 112 ? -10.102 -6.784 8.882 1.00 88.75 112 ARG A N 1
ATOM 853 C CA . ARG A 1 112 ? -11.550 -6.538 8.764 1.00 88.75 112 ARG A CA 1
ATOM 854 C C . ARG A 1 112 ? -12.385 -7.759 9.153 1.00 88.75 112 ARG A C 1
ATOM 856 O O . ARG A 1 112 ? -13.357 -7.626 9.897 1.00 88.75 112 ARG A O 1
ATOM 863 N N . GLU A 1 113 ? -12.000 -8.939 8.678 1.00 88.31 113 GLU A N 1
ATOM 864 C CA . GLU A 1 113 ? -12.665 -10.207 9.007 1.00 88.31 113 GLU A CA 1
ATOM 865 C C . GLU A 1 113 ? -12.621 -10.477 10.516 1.00 88.31 113 GLU A C 1
ATOM 867 O O . GLU A 1 113 ? -13.644 -10.781 11.122 1.00 88.31 113 GLU A O 1
ATOM 872 N N . ARG A 1 114 ? -11.468 -10.252 11.158 1.00 84.06 114 ARG A N 1
ATOM 873 C CA . ARG A 1 114 ? -11.315 -10.436 12.610 1.00 84.06 114 ARG A CA 1
ATOM 874 C C . ARG A 1 114 ? -12.083 -9.414 13.440 1.00 84.06 114 ARG A C 1
ATOM 876 O O . ARG A 1 114 ? -12.645 -9.779 14.459 1.00 84.06 114 ARG A O 1
ATOM 883 N N . LEU A 1 115 ? -12.188 -8.162 12.995 1.00 79.12 115 LEU A N 1
ATOM 884 C CA . LEU A 1 115 ? -13.051 -7.174 13.662 1.00 79.12 115 LEU A CA 1
ATOM 885 C C . LEU A 1 115 ? -14.537 -7.551 13.615 1.00 79.12 115 LEU A C 1
ATOM 887 O O . LEU A 1 115 ? -15.335 -7.011 14.377 1.00 79.12 115 LEU A O 1
ATOM 891 N N . SER A 1 116 ? -14.920 -8.474 12.733 1.00 76.38 116 SER A N 1
ATOM 892 C CA . SER A 1 116 ? -16.293 -8.957 12.624 1.00 76.38 116 SER A CA 1
ATOM 893 C C . SER A 1 116 ? -16.630 -10.056 13.642 1.00 76.38 116 SER A C 1
ATOM 895 O O . SER A 1 116 ? -17.809 -10.359 13.785 1.00 76.38 116 SER A O 1
ATOM 897 N N . SER A 1 117 ? -15.647 -10.615 14.370 1.00 73.56 117 SER A N 1
ATOM 898 C CA . SER A 1 117 ? -15.870 -11.698 15.348 1.00 73.56 117 SER A CA 1
ATOM 899 C C . SER A 1 117 ? -16.539 -11.244 16.655 1.00 73.56 117 SER A C 1
ATOM 901 O O . SER A 1 117 ? -17.003 -12.080 17.422 1.00 73.56 117 SER A O 1
ATOM 903 N N . GLY A 1 118 ? -16.608 -9.933 16.923 1.00 66.69 118 GLY A N 1
ATOM 904 C CA . GLY A 1 118 ? -17.340 -9.355 18.061 1.00 66.69 118 GLY A CA 1
ATOM 905 C C . GLY A 1 118 ? -16.598 -9.327 19.406 1.00 66.69 118 GLY A C 1
ATOM 906 O O . GLY A 1 118 ? -17.096 -8.719 20.349 1.00 66.69 118 GLY A O 1
ATOM 907 N N . SER A 1 119 ? -15.399 -9.911 19.512 1.00 79.25 119 SER A N 1
ATOM 908 C CA . SER A 1 119 ? -14.586 -9.878 20.741 1.00 79.25 119 SER A CA 1
ATOM 909 C C . SER A 1 119 ? -13.684 -8.631 20.800 1.00 79.25 119 SER A C 1
ATOM 911 O O . SER A 1 119 ? -12.856 -8.428 19.906 1.00 79.25 119 SER A O 1
ATOM 913 N N . PRO A 1 120 ? -13.741 -7.814 21.874 1.00 76.69 120 PRO A N 1
ATOM 914 C CA . PRO A 1 120 ? -12.832 -6.677 22.055 1.00 76.69 120 PRO A CA 1
ATOM 915 C C . PRO A 1 120 ? -11.347 -7.073 22.079 1.00 76.69 120 PRO A C 1
ATOM 917 O O . PRO A 1 120 ? -10.491 -6.330 21.597 1.00 76.69 120 PRO A O 1
ATOM 920 N N . ARG A 1 121 ? -11.025 -8.262 22.609 1.00 82.25 121 ARG A N 1
ATOM 921 C CA . ARG A 1 121 ? -9.647 -8.783 22.632 1.00 82.25 121 ARG A CA 1
ATOM 922 C C . ARG A 1 121 ? -9.157 -9.121 21.224 1.00 82.25 121 ARG A C 1
ATOM 924 O O . ARG A 1 121 ? -8.019 -8.797 20.882 1.00 82.25 121 ARG A O 1
ATOM 931 N N . ASP A 1 122 ? -10.024 -9.699 20.397 1.00 81.50 122 ASP A N 1
ATOM 932 C CA . ASP A 1 122 ? -9.696 -10.033 19.008 1.00 81.50 122 ASP A CA 1
ATOM 933 C C . ASP A 1 122 ? -9.471 -8.772 18.178 1.00 81.50 122 ASP A C 1
ATOM 935 O O . ASP A 1 122 ? -8.554 -8.735 17.357 1.00 81.50 122 ASP A O 1
ATOM 939 N N . ALA A 1 123 ? -10.250 -7.717 18.437 1.00 76.00 123 ALA A N 1
ATOM 940 C CA . ALA A 1 123 ? -10.092 -6.425 17.784 1.00 76.00 123 ALA A CA 1
ATOM 941 C C . ALA A 1 123 ? -8.709 -5.807 18.048 1.00 76.00 123 ALA A C 1
ATOM 943 O O . ALA A 1 123 ? -8.014 -5.420 17.106 1.00 76.00 123 ALA A O 1
ATOM 944 N N . ILE A 1 124 ? -8.263 -5.779 19.309 1.00 80.06 124 ILE A N 1
ATOM 945 C CA . ILE A 1 124 ? -6.931 -5.268 19.678 1.00 80.06 124 ILE A CA 1
ATOM 946 C C . ILE A 1 124 ? -5.833 -6.109 19.016 1.00 80.06 124 ILE A C 1
ATOM 948 O O . ILE A 1 124 ? -4.904 -5.569 18.407 1.00 80.06 124 ILE A O 1
ATOM 952 N N . ALA A 1 125 ? -5.948 -7.436 19.085 1.00 84.56 125 ALA A N 1
ATOM 953 C CA . ALA A 1 125 ? -4.959 -8.335 18.506 1.00 84.56 125 ALA A CA 1
ATOM 954 C C . ALA A 1 125 ? -4.923 -8.251 16.966 1.00 84.56 125 ALA A C 1
ATOM 956 O O . ALA A 1 125 ? -3.862 -8.415 16.358 1.00 84.56 125 ALA A O 1
ATOM 957 N N . ALA A 1 126 ? -6.058 -7.990 16.312 1.00 83.88 126 ALA A N 1
ATOM 958 C CA . ALA A 1 126 ? -6.132 -7.748 14.873 1.00 83.88 126 ALA A CA 1
ATOM 959 C C . ALA A 1 126 ? -5.426 -6.441 14.485 1.00 83.88 126 ALA A C 1
ATOM 961 O O . ALA A 1 126 ? -4.637 -6.438 13.541 1.00 83.88 126 ALA A O 1
ATOM 962 N N . GLN A 1 127 ? -5.633 -5.362 15.246 1.00 79.88 127 GLN A N 1
ATOM 963 C CA . GLN A 1 127 ? -4.958 -4.082 15.011 1.00 79.88 127 GLN A CA 1
ATOM 964 C C . GLN A 1 127 ? -3.435 -4.199 15.155 1.00 79.88 127 GLN A C 1
ATOM 966 O O . GLN A 1 127 ? -2.697 -3.726 14.294 1.00 79.88 127 GLN A O 1
ATOM 971 N N . GLN A 1 128 ? -2.948 -4.865 16.207 1.00 84.88 128 GLN A N 1
ATOM 972 C CA . GLN A 1 128 ? -1.509 -5.065 16.416 1.00 84.88 128 GLN A CA 1
ATOM 973 C C . GLN A 1 128 ? -0.866 -5.869 15.278 1.00 84.88 128 GLN A C 1
ATOM 975 O O . GLN A 1 128 ? 0.202 -5.498 14.785 1.00 84.88 128 GLN A O 1
ATOM 980 N N . ARG A 1 129 ? -1.531 -6.939 14.822 1.00 87.62 129 ARG A N 1
ATOM 981 C CA . ARG A 1 129 ? -1.066 -7.740 13.680 1.00 87.62 129 ARG A CA 1
ATOM 982 C C . ARG A 1 129 ? -1.047 -6.933 12.391 1.00 87.62 129 ARG A C 1
ATOM 984 O O . ARG A 1 129 ? -0.053 -7.000 11.676 1.00 87.62 129 ARG A O 1
ATOM 991 N N . LEU A 1 130 ? -2.092 -6.144 12.133 1.00 85.25 130 LEU A N 1
ATOM 992 C CA . LEU A 1 130 ? -2.144 -5.266 10.967 1.00 85.25 130 LEU A CA 1
ATOM 993 C C . LEU A 1 130 ? -0.967 -4.288 10.976 1.00 85.25 130 LEU A C 1
ATOM 995 O O . LEU A 1 130 ? -0.249 -4.196 9.990 1.00 85.25 130 LEU A O 1
ATOM 999 N N . VAL A 1 131 ? -0.708 -3.621 12.104 1.00 83.25 131 VAL A N 1
ATOM 1000 C CA . VAL A 1 131 ? 0.429 -2.696 12.251 1.00 83.25 131 VAL A CA 1
ATOM 1001 C C . VAL A 1 131 ? 1.765 -3.387 11.960 1.00 83.25 131 VAL A C 1
ATOM 1003 O O . VAL A 1 131 ? 2.590 -2.855 11.218 1.00 83.25 131 VAL A O 1
ATOM 1006 N N . ALA A 1 132 ? 1.988 -4.579 12.516 1.00 86.06 132 ALA A N 1
ATOM 1007 C CA . ALA A 1 132 ? 3.218 -5.334 12.288 1.00 86.06 132 ALA A CA 1
ATOM 1008 C C . ALA A 1 132 ? 3.362 -5.801 10.830 1.00 86.06 132 ALA A C 1
ATOM 1010 O O . ALA A 1 132 ? 4.458 -5.770 10.268 1.00 86.06 132 ALA A O 1
ATOM 1011 N N . ALA A 1 133 ? 2.269 -6.234 10.203 1.00 86.88 133 ALA A N 1
ATOM 1012 C CA . ALA A 1 133 ? 2.273 -6.671 8.816 1.00 86.88 133 ALA A CA 1
ATOM 1013 C C . ALA A 1 133 ? 2.515 -5.498 7.859 1.00 86.88 133 ALA A C 1
ATOM 1015 O O . ALA A 1 133 ? 3.395 -5.590 7.008 1.00 86.88 133 ALA A O 1
ATOM 1016 N N . VAL A 1 134 ? 1.830 -4.373 8.076 1.00 84.12 134 VAL A N 1
ATOM 1017 C CA . VAL A 1 134 ? 2.027 -3.126 7.330 1.00 84.12 134 VAL A CA 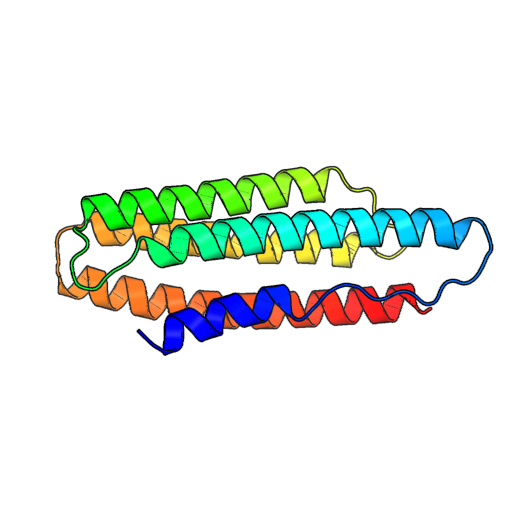1
ATOM 1018 C C . VAL A 1 134 ? 3.477 -2.661 7.406 1.00 84.12 134 VAL A C 1
ATOM 1020 O O . VAL A 1 134 ? 4.055 -2.377 6.369 1.00 84.12 134 VAL A O 1
ATOM 1023 N N . ASN A 1 135 ? 4.100 -2.661 8.589 1.00 83.12 135 ASN A N 1
ATOM 1024 C CA . ASN A 1 135 ? 5.518 -2.310 8.727 1.00 83.12 135 ASN A CA 1
ATOM 1025 C C . ASN A 1 135 ? 6.429 -3.164 7.840 1.00 83.12 135 ASN A C 1
ATOM 1027 O O . ASN A 1 135 ? 7.249 -2.632 7.097 1.00 83.12 135 ASN A O 1
ATOM 1031 N N . ARG A 1 136 ? 6.270 -4.493 7.899 1.00 88.62 136 ARG A N 1
ATOM 1032 C CA . ARG A 1 136 ? 7.075 -5.420 7.090 1.00 88.62 136 ARG A CA 1
ATOM 1033 C C . ARG A 1 136 ? 6.858 -5.192 5.597 1.00 88.62 136 ARG A C 1
ATOM 1035 O O . ARG A 1 136 ? 7.820 -5.195 4.835 1.00 88.62 136 ARG A O 1
ATOM 1042 N N . ILE A 1 137 ? 5.609 -4.977 5.190 1.00 87.94 137 ILE A N 1
ATOM 1043 C CA . ILE A 1 137 ? 5.254 -4.691 3.800 1.00 87.94 137 ILE A CA 1
ATOM 1044 C C . ILE A 1 137 ? 5.879 -3.368 3.352 1.00 87.94 137 ILE A C 1
ATOM 1046 O O . ILE A 1 137 ? 6.537 -3.357 2.320 1.00 87.94 137 ILE A O 1
ATOM 1050 N N . SER A 1 138 ? 5.776 -2.297 4.143 1.00 83.94 138 SER A N 1
ATOM 1051 C CA . SER A 1 138 ? 6.403 -1.004 3.840 1.00 83.94 138 SER A CA 1
ATOM 1052 C C . SER A 1 138 ? 7.917 -1.127 3.660 1.00 83.94 138 SER A C 1
ATOM 1054 O O . SER A 1 138 ? 8.469 -0.546 2.733 1.00 83.94 138 SER A O 1
ATOM 1056 N N . THR A 1 139 ? 8.603 -1.932 4.479 1.00 87.81 139 THR A N 1
ATOM 1057 C CA . THR A 1 139 ? 10.039 -2.198 4.289 1.00 87.81 139 THR A CA 1
ATOM 1058 C C . THR A 1 139 ? 10.329 -2.886 2.953 1.00 87.81 139 THR A C 1
ATOM 1060 O O . THR A 1 139 ? 11.274 -2.498 2.268 1.00 87.81 139 THR A O 1
ATOM 1063 N N . ARG A 1 140 ? 9.523 -3.880 2.553 1.00 91.94 140 ARG A N 1
ATOM 1064 C CA . ARG A 1 140 ? 9.689 -4.560 1.255 1.00 91.94 140 ARG A CA 1
ATOM 1065 C C . ARG A 1 140 ? 9.400 -3.629 0.082 1.00 91.94 140 ARG A C 1
ATOM 1067 O O . ARG A 1 140 ? 10.210 -3.577 -0.834 1.00 91.94 140 ARG A O 1
ATOM 1074 N N . ILE A 1 141 ? 8.319 -2.849 0.162 1.00 87.62 141 ILE A N 1
ATOM 1075 C CA . ILE A 1 141 ? 7.983 -1.809 -0.818 1.00 87.62 141 ILE A CA 1
ATOM 1076 C C . ILE A 1 141 ? 9.171 -0.864 -0.999 1.00 87.62 141 ILE A C 1
ATOM 1078 O O . ILE A 1 141 ? 9.597 -0.631 -2.126 1.00 87.62 141 ILE A O 1
ATOM 1082 N N . ASN A 1 142 ? 9.758 -0.383 0.100 1.00 86.69 142 ASN A N 1
ATOM 1083 C CA . ASN A 1 142 ? 10.874 0.553 0.033 1.00 86.69 142 ASN A CA 1
ATOM 1084 C C . ASN A 1 142 ? 12.131 -0.061 -0.588 1.00 86.69 142 ASN A C 1
ATOM 1086 O O . ASN A 1 142 ? 12.793 0.586 -1.396 1.00 86.69 142 ASN A O 1
ATOM 1090 N N . ALA A 1 143 ? 12.435 -1.317 -0.258 1.00 89.88 143 ALA A N 1
ATOM 1091 C CA . ALA A 1 143 ? 13.531 -2.046 -0.888 1.00 89.88 143 ALA A CA 1
ATOM 1092 C C . ALA A 1 143 ? 13.297 -2.231 -2.398 1.00 89.88 143 ALA A C 1
ATOM 1094 O O . ALA A 1 143 ? 14.215 -2.030 -3.191 1.00 89.88 143 ALA A O 1
ATOM 1095 N N . THR A 1 144 ? 12.067 -2.558 -2.806 1.00 92.75 144 THR A N 1
ATOM 1096 C CA . THR A 1 144 ? 11.699 -2.704 -4.219 1.00 92.75 144 THR A CA 1
ATOM 1097 C C . THR A 1 144 ? 11.798 -1.367 -4.964 1.00 92.75 144 THR A C 1
ATOM 1099 O O . THR A 1 144 ? 12.364 -1.330 -6.051 1.00 92.75 144 THR A O 1
ATOM 1102 N N . ILE A 1 145 ? 11.336 -0.257 -4.374 1.00 88.56 145 ILE A N 1
ATOM 1103 C CA . ILE A 1 145 ? 11.477 1.087 -4.964 1.00 88.56 145 ILE A CA 1
ATOM 1104 C C . ILE A 1 145 ? 12.951 1.478 -5.109 1.00 88.56 145 ILE A C 1
ATOM 1106 O O . ILE A 1 145 ? 13.332 2.021 -6.143 1.00 88.56 145 ILE A O 1
ATOM 1110 N N . SER A 1 146 ? 13.788 1.189 -4.107 1.00 88.69 146 SER A N 1
ATOM 1111 C CA . SER A 1 146 ? 15.230 1.450 -4.202 1.00 88.69 146 SER A CA 1
ATOM 1112 C C . SER A 1 146 ? 15.848 0.701 -5.379 1.00 88.69 146 SER A C 1
ATOM 1114 O O . SER A 1 146 ? 16.518 1.315 -6.198 1.00 88.69 146 SER A O 1
ATOM 1116 N N . ALA A 1 147 ? 15.545 -0.592 -5.522 1.00 91.31 147 ALA A N 1
ATOM 1117 C CA . ALA A 1 147 ? 16.046 -1.391 -6.637 1.00 91.31 147 ALA A CA 1
ATOM 1118 C C . ALA A 1 147 ? 15.551 -0.882 -8.004 1.00 91.31 147 ALA A C 1
ATOM 1120 O O . ALA A 1 147 ? 16.304 -0.910 -8.974 1.00 91.31 147 ALA A O 1
ATOM 1121 N N . ILE A 1 148 ? 14.307 -0.389 -8.090 1.00 89.88 148 ILE A N 1
ATOM 1122 C CA . ILE A 1 148 ? 13.790 0.258 -9.307 1.00 89.88 148 ILE A CA 1
ATOM 1123 C C . ILE A 1 148 ? 14.584 1.535 -9.606 1.00 89.88 148 ILE A C 1
ATOM 1125 O O . ILE A 1 148 ? 15.009 1.725 -10.739 1.00 89.88 148 ILE A O 1
ATOM 1129 N N . ASN A 1 149 ? 14.804 2.396 -8.609 1.00 88.12 149 ASN A N 1
ATOM 1130 C CA . ASN A 1 149 ? 15.567 3.636 -8.772 1.00 88.12 149 ASN A CA 1
ATOM 1131 C C . ASN A 1 149 ? 17.007 3.379 -9.220 1.00 88.12 149 ASN A C 1
ATOM 1133 O O . ASN A 1 149 ? 17.497 4.086 -10.097 1.00 88.12 149 ASN A O 1
ATOM 1137 N N . ASP A 1 150 ? 17.671 2.379 -8.643 1.00 89.00 150 ASP A N 1
ATOM 1138 C CA . ASP A 1 150 ? 19.028 2.001 -9.038 1.00 89.00 150 ASP A CA 1
ATOM 1139 C C . ASP A 1 150 ? 19.036 1.547 -10.501 1.00 89.00 150 ASP A C 1
ATOM 1141 O O . ASP A 1 150 ? 19.778 2.085 -11.318 1.00 89.00 150 ASP A O 1
ATOM 1145 N N . LYS A 1 151 ? 18.098 0.672 -10.878 1.00 88.25 151 LYS A N 1
ATOM 1146 C CA . LYS A 1 151 ? 17.990 0.164 -12.248 1.00 88.25 151 LYS A CA 1
ATOM 1147 C C . LYS A 1 151 ? 17.585 1.222 -13.280 1.00 88.25 151 LYS A C 1
ATOM 1149 O O . LYS A 1 151 ? 17.898 1.086 -14.456 1.00 88.25 151 LYS A O 1
ATOM 1154 N N . LEU A 1 152 ? 16.861 2.258 -12.864 1.00 86.00 152 LEU A N 1
ATOM 1155 C CA . LEU A 1 152 ? 16.495 3.382 -13.726 1.00 86.00 152 LEU A CA 1
ATOM 1156 C C . LEU A 1 152 ? 17.692 4.292 -14.047 1.00 86.00 152 LEU A C 1
ATOM 1158 O O . LEU A 1 152 ? 17.681 4.933 -15.101 1.00 86.00 152 LEU A O 1
ATOM 1162 N N . ARG A 1 153 ? 18.683 4.352 -13.147 1.00 82.44 153 ARG A N 1
ATOM 1163 C CA . ARG A 1 153 ? 19.914 5.149 -13.287 1.00 82.44 153 ARG A CA 1
ATOM 1164 C C . ARG A 1 153 ? 20.986 4.460 -14.131 1.00 82.44 153 ARG A C 1
ATOM 1166 O O . ARG A 1 153 ? 21.818 5.173 -14.687 1.00 82.44 153 ARG A O 1
ATOM 1173 N N . ASP A 1 154 ? 20.942 3.132 -14.207 1.00 74.50 154 ASP A N 1
ATOM 1174 C CA . ASP A 1 154 ? 21.721 2.310 -15.144 1.00 74.50 154 ASP A CA 1
ATOM 1175 C C . ASP A 1 154 ? 21.274 2.524 -16.605 1.00 74.50 154 ASP A C 1
ATOM 1177 O O . ASP A 1 154 ? 22.162 2.524 -17.484 1.00 74.50 154 ASP A O 1
#

Sequence (154 aa):
MIRARALLAALAALALALPLAACGDSEQKNDYVAAVNRAQNDLAKRFNELQTRITPTSTPAQDRKTLTGYETAVRRAVTDLKAVDPPKGLDDLHRRFIGDIADYGTEVRRARERLSSGSPRDAIAAQQRLVAAVNRISTRINATISAINDKLRD

Foldseek 3Di:
DVLVVVLLVLLLVQQQDDDDDDDDLVVLLVVLSVLLNVLSVQLSVQLVVLVVQDDPPDDLVSLLVSLVSNLVSLVVSLVSLVPRDHRPPCVVLSVQLSVLSNQLSVLSVVLSVQSVPPDPVSNVVSVVSNSVSSNVSSVSNNVSSVVSNVVSHD

Radius of gyration: 17.1 Å; chains: 1; bounding box: 41×26×49 Å